Protein AF-A0A067E7G8-F1 (afdb_monomer_lite)

Secondary structure (DSSP, 8-state):
-------------BTTTB-SHHHHTSHHHHTTTT-S-HHHHHHHHHHHHHHHHHHHHHHH-HHHHTTS--SSGGGGGGG------TT--GGGS---SS--HHHHHHHHHHHHHHHHHHHHHHHHHHHTT-SS---GGGTTSSTTTS-------

pLDDT: mean 76.66, std 19.86, range [31.78, 96.12]

Sequence (153 aa):
MDATLTKVFIWDMDETLILLKSLLNGTFAQSFNDLKDADKGVQIGRMWENHILNVCDECFFYEQIENNNTPFLDALKQYDDGRDLSDYEFDRDGLCPPFDDLSLKKIAYRHRAIAHKYKEQGSYWSSVQVGRKSQLLLLVWPVLILPIQNPSM

Organism: Citrus sinensis (NCBI:txid2711)

Radius of gyration: 19.28 Å; chains: 1; bounding box: 52×36×55 Å

Foldseek 3Di:
DPPPDDDDDDDDPDPTVDDQVCLLVLVVCVVVVNPDDSVVSNVVSVVVVVVLVVCCVVQQVCVLCLVPQDPDLCPLVVLAPPDDCPVPDLVPLPQDDDCDSSNSRSVNVSSVSSVVVLVVVVVVVVVVPPDDDPPVSCVNVCVSPDPPPPPDD

Structure (mmCIF, N/CA/C/O backbone):
data_AF-A0A067E7G8-F1
#
_entry.id   AF-A0A067E7G8-F1
#
loop_
_atom_site.group_PDB
_atom_site.id
_atom_site.type_symbol
_atom_site.label_atom_id
_atom_site.label_alt_id
_atom_site.label_comp_id
_atom_site.label_asym_id
_atom_site.label_entity_id
_atom_site.label_seq_id
_atom_site.pdbx_PDB_ins_code
_atom_site.Cartn_x
_atom_site.Cartn_y
_atom_site.Cartn_z
_atom_site.occupancy
_atom_site.B_iso_or_equiv
_atom_site.auth_seq_id
_atom_site.auth_comp_id
_atom_site.auth_asym_id
_atom_site.auth_atom_id
_atom_site.pdbx_PDB_model_num
ATOM 1 N N . MET A 1 1 ? -30.382 2.704 -29.963 1.00 54.31 1 MET A N 1
ATOM 2 C CA . MET A 1 1 ? -29.211 2.369 -29.131 1.00 54.31 1 MET A CA 1
ATOM 3 C C . MET A 1 1 ? -29.489 2.944 -27.760 1.00 54.31 1 MET A C 1
ATOM 5 O O . MET A 1 1 ? -29.645 4.153 -27.665 1.00 54.31 1 MET A O 1
ATOM 9 N N . ASP A 1 2 ? -29.687 2.090 -26.761 1.00 63.72 2 ASP A N 1
ATOM 10 C CA . ASP A 1 2 ? -29.797 2.523 -25.367 1.00 63.72 2 ASP A CA 1
ATOM 11 C C . ASP A 1 2 ? -28.397 2.950 -24.913 1.00 63.72 2 ASP A C 1
ATOM 13 O O . ASP A 1 2 ? -27.455 2.155 -24.976 1.00 63.72 2 ASP A O 1
ATOM 17 N N . ALA A 1 3 ? -28.227 4.230 -24.589 1.00 72.81 3 ALA A N 1
ATOM 18 C CA . ALA A 1 3 ? -26.971 4.726 -24.057 1.00 72.81 3 ALA A CA 1
ATOM 19 C C . ALA A 1 3 ? -26.830 4.154 -22.645 1.00 72.81 3 ALA A C 1
ATOM 21 O O . ALA A 1 3 ? -27.490 4.611 -21.716 1.00 72.81 3 ALA A O 1
ATOM 22 N N . THR A 1 4 ? -25.984 3.136 -22.490 1.00 79.81 4 THR A N 1
ATOM 23 C CA . THR A 1 4 ? -25.714 2.522 -21.190 1.00 79.81 4 THR A CA 1
ATOM 24 C C . THR A 1 4 ? -25.240 3.597 -20.217 1.00 79.81 4 THR A C 1
ATOM 26 O O . THR A 1 4 ? -24.144 4.140 -20.366 1.00 79.81 4 THR A O 1
ATOM 29 N N . LEU A 1 5 ? -26.079 3.925 -19.235 1.00 87.25 5 LEU A N 1
ATOM 30 C CA . LEU A 1 5 ? -25.751 4.880 -18.184 1.00 87.25 5 LEU A CA 1
ATOM 31 C C . LEU A 1 5 ? -24.600 4.326 -17.335 1.00 87.25 5 LEU A C 1
ATOM 33 O O . LEU A 1 5 ? -24.801 3.442 -16.500 1.00 87.25 5 LEU A O 1
ATOM 37 N N . THR A 1 6 ? -23.401 4.872 -17.516 1.00 91.12 6 THR A N 1
ATOM 38 C CA . THR A 1 6 ? -22.247 4.546 -16.673 1.00 91.12 6 THR A CA 1
ATOM 39 C C . THR A 1 6 ? -22.333 5.326 -15.365 1.00 91.12 6 THR A C 1
ATOM 41 O O . THR A 1 6 ? -22.296 6.555 -15.361 1.00 91.12 6 THR A O 1
ATOM 44 N N . LYS A 1 7 ? -22.432 4.613 -14.240 1.00 92.50 7 LYS A N 1
ATOM 45 C CA . LYS A 1 7 ? -22.359 5.201 -12.896 1.00 92.50 7 LYS A CA 1
ATOM 46 C C . LYS A 1 7 ? -20.955 5.020 -12.336 1.00 92.50 7 LYS A C 1
ATOM 48 O O . LYS A 1 7 ? -20.456 3.898 -12.290 1.00 92.50 7 LYS A O 1
ATOM 53 N N . VAL A 1 8 ? -20.351 6.113 -11.884 1.00 91.38 8 VAL A N 1
ATOM 54 C CA . VAL A 1 8 ? -19.037 6.124 -11.233 1.00 91.38 8 VAL A CA 1
ATOM 55 C C . VAL A 1 8 ? -19.240 6.479 -9.765 1.00 91.38 8 VAL A C 1
ATOM 57 O O . VAL A 1 8 ? -19.870 7.489 -9.461 1.00 91.38 8 VAL A O 1
ATOM 60 N N . PHE A 1 9 ? -18.728 5.639 -8.866 1.00 87.12 9 PHE A N 1
ATOM 61 C CA . PHE A 1 9 ? -18.760 5.880 -7.425 1.00 87.12 9 PHE A CA 1
ATOM 62 C C . PHE A 1 9 ? -17.352 6.210 -6.948 1.00 87.12 9 PHE A C 1
ATOM 64 O O . PHE A 1 9 ? -16.425 5.438 -7.189 1.00 87.12 9 PHE A O 1
ATOM 71 N N . ILE A 1 10 ? -17.212 7.348 -6.278 1.00 86.06 10 ILE A N 1
ATOM 72 C CA . ILE A 1 10 ? -15.966 7.797 -5.664 1.00 86.06 10 ILE A CA 1
ATOM 73 C C . ILE A 1 10 ? -16.137 7.598 -4.162 1.00 86.06 10 ILE A C 1
ATOM 75 O O . ILE A 1 10 ? -17.118 8.075 -3.593 1.00 86.06 10 ILE A O 1
ATOM 79 N N . TRP A 1 11 ? -15.216 6.861 -3.551 1.00 86.38 11 TRP A N 1
ATOM 80 C CA . TRP A 1 11 ? -15.265 6.508 -2.137 1.00 86.38 11 TRP A CA 1
ATOM 81 C C . TRP A 1 11 ? -14.071 7.112 -1.414 1.00 86.38 11 TRP A C 1
ATOM 83 O O . TRP A 1 11 ? -12.958 7.084 -1.937 1.00 86.38 11 TRP A O 1
ATOM 93 N N . ASP A 1 12 ? -14.318 7.615 -0.211 1.00 85.69 12 ASP A N 1
ATOM 94 C CA . ASP A 1 12 ? -13.271 7.817 0.783 1.00 85.69 12 ASP A CA 1
ATOM 95 C C . ASP A 1 12 ? -12.953 6.478 1.474 1.00 85.69 12 ASP A C 1
ATOM 97 O O . ASP A 1 12 ? -13.793 5.575 1.485 1.00 85.69 12 ASP A O 1
ATOM 101 N N . MET A 1 13 ? -11.743 6.317 2.011 1.00 83.44 13 MET A N 1
ATOM 102 C CA . MET A 1 13 ? -11.307 5.055 2.619 1.00 83.44 13 MET A CA 1
ATOM 103 C C . MET A 1 13 ? -11.497 5.054 4.138 1.00 83.44 13 MET A C 1
ATOM 105 O O . MET A 1 13 ? -12.278 4.249 4.652 1.00 83.44 13 MET A O 1
ATOM 109 N N . ASP A 1 14 ? -10.751 5.902 4.846 1.00 84.62 14 ASP A N 1
ATOM 110 C CA . ASP A 1 14 ? -10.728 5.937 6.310 1.00 84.62 14 ASP A CA 1
ATOM 111 C C . ASP A 1 14 ? -12.038 6.523 6.840 1.00 84.62 14 ASP A C 1
ATOM 113 O O . ASP A 1 14 ? -12.597 7.461 6.282 1.00 84.62 14 ASP A O 1
ATOM 117 N N . GLU A 1 15 ? -12.582 5.906 7.878 1.00 87.81 15 GLU A N 1
ATOM 118 C CA . GLU A 1 15 ? -13.887 6.215 8.473 1.00 87.81 15 GLU A CA 1
ATOM 119 C C . GLU A 1 15 ? -15.104 6.133 7.526 1.00 87.81 15 GLU A C 1
ATOM 121 O O . GLU A 1 15 ? -16.218 6.487 7.913 1.00 87.81 15 GLU A O 1
ATOM 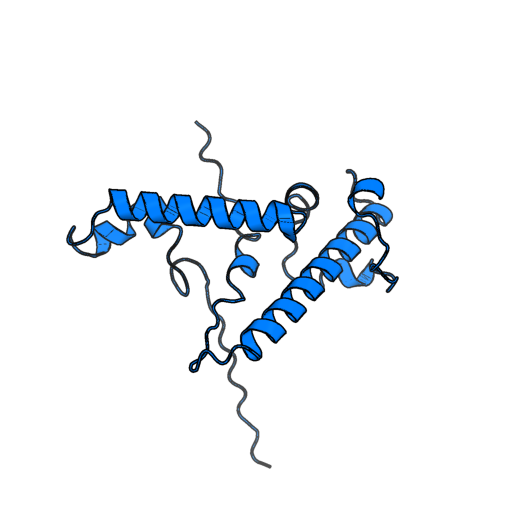126 N N . THR A 1 16 ? -14.922 5.609 6.307 1.00 88.06 16 THR A N 1
ATOM 127 C CA . THR A 1 16 ? -15.999 5.351 5.335 1.00 88.06 16 THR A CA 1
ATOM 128 C C . THR A 1 16 ? -16.072 3.874 4.954 1.00 88.06 16 THR A C 1
ATOM 130 O O . THR A 1 16 ? -17.101 3.230 5.160 1.00 88.06 16 THR A O 1
ATOM 133 N N . LEU A 1 17 ? -14.992 3.319 4.396 1.00 86.62 17 LEU A N 1
ATOM 134 C CA . LEU A 1 17 ? -14.901 1.894 4.056 1.00 86.62 17 LEU A CA 1
ATOM 135 C C . LEU A 1 17 ? -14.272 1.082 5.188 1.00 86.62 17 LEU A C 1
ATOM 137 O O . LEU A 1 17 ? -14.652 -0.071 5.399 1.00 86.62 17 LEU A O 1
ATOM 141 N N . ILE A 1 18 ? -13.322 1.679 5.908 1.00 85.75 18 ILE A N 1
ATOM 142 C CA . ILE A 1 18 ? -12.653 1.082 7.065 1.00 85.75 18 ILE A CA 1
ATOM 143 C C . ILE A 1 18 ? -12.688 2.011 8.267 1.00 85.75 18 ILE A C 1
ATOM 145 O O . ILE A 1 18 ? -12.916 3.202 8.129 1.00 85.75 18 ILE A O 1
ATOM 149 N N . LEU A 1 19 ? -12.435 1.449 9.444 1.00 88.88 19 LEU A N 1
ATOM 150 C CA . LEU A 1 19 ? -12.353 2.176 10.705 1.00 88.88 19 LEU A CA 1
ATOM 151 C C . LEU A 1 19 ? -10.976 1.894 11.291 1.00 88.88 19 LEU A C 1
ATOM 153 O O . LEU A 1 19 ? -10.778 0.831 11.878 1.00 88.88 19 LEU A O 1
ATOM 157 N N . LEU A 1 20 ? -10.012 2.786 11.080 1.00 89.75 20 LEU A N 1
ATOM 158 C CA . LEU A 1 20 ? -8.660 2.602 11.610 1.00 89.75 20 LEU A CA 1
ATOM 159 C C . LEU A 1 20 ? -8.288 3.762 12.521 1.00 89.75 20 LEU A C 1
ATOM 161 O O . LEU A 1 20 ? -7.937 3.545 13.682 1.00 89.75 20 LEU A O 1
ATOM 165 N N . LYS A 1 21 ? -8.445 4.998 12.048 1.00 90.44 21 LYS A N 1
ATOM 166 C CA . LYS A 1 21 ? -8.111 6.187 12.831 1.00 90.44 21 LYS A CA 1
ATOM 167 C C . LYS A 1 21 ? -8.982 6.334 14.076 1.00 90.44 21 LYS A C 1
ATOM 169 O O . LYS A 1 21 ? -8.483 6.677 15.148 1.00 90.44 21 LYS A O 1
ATOM 174 N N . SER A 1 22 ? -10.274 6.045 13.974 1.00 92.06 22 SER A N 1
ATOM 175 C CA . SER A 1 22 ? -11.203 6.099 15.102 1.00 92.06 22 SER A CA 1
ATOM 176 C C . SER A 1 22 ? -10.971 4.982 16.117 1.00 92.06 22 SER A C 1
ATOM 178 O O . SER A 1 22 ? -11.243 5.180 17.305 1.00 92.06 22 SER A O 1
ATOM 180 N N . LEU A 1 23 ? -10.424 3.836 15.691 1.00 93.12 23 LEU A N 1
ATOM 181 C CA . LEU A 1 23 ? -9.932 2.805 16.606 1.00 93.12 23 LEU A CA 1
ATOM 182 C C . LEU A 1 23 ? -8.690 3.297 17.347 1.00 93.12 23 LEU A C 1
ATOM 184 O O . LEU A 1 23 ? -8.679 3.264 18.573 1.00 93.12 23 LEU A O 1
ATOM 188 N N . LEU A 1 24 ? -7.687 3.809 16.628 1.00 91.94 24 LEU A N 1
ATOM 189 C CA . LEU A 1 24 ? -6.433 4.306 17.211 1.00 91.94 24 LEU A CA 1
ATOM 190 C C . LEU A 1 24 ? -6.656 5.435 18.225 1.00 91.94 24 LEU A C 1
ATOM 192 O O . LEU A 1 24 ? -6.001 5.469 19.267 1.00 91.94 24 LEU A O 1
ATOM 196 N N . ASN A 1 25 ? -7.613 6.320 17.947 1.00 92.31 25 ASN A N 1
ATOM 197 C CA . ASN A 1 25 ? -7.912 7.476 18.790 1.00 92.31 25 ASN A CA 1
ATOM 198 C C . ASN A 1 25 ? -8.998 7.195 19.844 1.00 92.31 25 ASN A C 1
ATOM 200 O O . ASN A 1 25 ? -9.361 8.094 20.600 1.00 92.31 25 ASN A O 1
ATOM 204 N N . GLY A 1 26 ? -9.568 5.985 19.872 1.00 90.31 26 GLY A N 1
ATOM 205 C CA . GLY A 1 26 ? -10.640 5.589 20.794 1.00 90.31 26 GLY A CA 1
ATOM 206 C C . GLY A 1 26 ? -12.004 6.248 20.535 1.00 90.31 26 GLY A C 1
ATOM 207 O O . GLY A 1 26 ? -12.991 5.910 21.193 1.00 90.31 26 GLY A O 1
ATOM 208 N N . THR A 1 27 ? -12.104 7.149 19.555 1.00 91.44 27 THR A N 1
ATOM 209 C CA . THR A 1 27 ? -13.339 7.879 19.228 1.00 91.44 27 THR A CA 1
ATOM 210 C C . THR A 1 27 ? -14.421 6.963 18.665 1.00 91.44 27 THR A C 1
ATOM 212 O O . THR A 1 27 ? -15.611 7.245 18.826 1.00 91.44 27 THR A O 1
ATOM 215 N N . PHE A 1 28 ? -14.036 5.824 18.074 1.00 89.75 28 PHE A N 1
ATOM 216 C CA . PHE A 1 28 ? -14.995 4.818 17.634 1.00 89.75 28 PHE A CA 1
ATOM 217 C C . PHE A 1 28 ? -15.856 4.340 18.798 1.00 89.75 28 PHE A C 1
ATOM 219 O O . PHE A 1 28 ? -17.074 4.346 18.683 1.00 89.75 28 PHE A O 1
ATOM 226 N N . ALA A 1 29 ? -15.255 3.961 19.929 1.00 89.69 29 ALA A N 1
ATOM 227 C CA . ALA A 1 29 ? -15.994 3.439 21.078 1.00 89.69 29 ALA A CA 1
ATOM 228 C C . ALA A 1 29 ? -16.895 4.505 21.724 1.00 89.69 29 ALA A C 1
ATOM 230 O O . ALA A 1 29 ? -18.055 4.218 22.027 1.00 89.69 29 ALA A O 1
ATOM 231 N N . GLN A 1 30 ? -16.399 5.742 21.826 1.00 87.00 30 GLN A N 1
ATOM 232 C CA . GLN A 1 30 ? -17.143 6.891 22.359 1.00 87.00 30 GLN A CA 1
ATOM 233 C C . GLN A 1 30 ? -18.430 7.169 21.569 1.00 87.00 30 GLN A C 1
ATOM 235 O O . GLN A 1 30 ? -19.460 7.501 22.152 1.00 87.00 30 GLN A O 1
ATOM 240 N N . SER A 1 31 ? -18.416 6.959 20.246 1.00 87.75 31 SER A N 1
ATOM 241 C CA . SER A 1 31 ? -19.608 7.148 19.403 1.00 87.75 31 SER A CA 1
ATOM 242 C C . SER A 1 31 ? -20.764 6.178 19.711 1.00 87.75 31 SER A C 1
ATOM 244 O O . SER A 1 31 ? -21.892 6.412 19.281 1.00 87.75 31 SER A O 1
ATOM 246 N N . PHE A 1 32 ? -20.517 5.117 20.494 1.00 89.19 32 PHE A N 1
ATOM 247 C CA . PHE A 1 32 ? -21.521 4.140 20.929 1.00 89.19 32 PHE A CA 1
ATOM 248 C C . PHE A 1 32 ? -21.920 4.306 22.406 1.00 89.19 32 PHE A C 1
ATOM 250 O O . PHE A 1 32 ? -22.336 3.328 23.024 1.00 89.19 32 PHE A O 1
ATOM 257 N N . ASN A 1 33 ? -21.818 5.516 22.975 1.00 83.62 33 ASN A N 1
ATOM 258 C CA . ASN A 1 33 ? -22.178 5.808 24.373 1.00 83.62 33 ASN A CA 1
ATOM 259 C C . ASN A 1 33 ? -21.503 4.847 25.374 1.00 83.62 33 ASN A C 1
ATOM 261 O O . ASN A 1 33 ? -22.169 4.288 26.244 1.00 83.62 33 ASN A O 1
ATOM 265 N N . ASP A 1 34 ? -20.207 4.582 25.182 1.00 74.56 34 ASP A N 1
ATOM 266 C CA . ASP A 1 34 ? -19.385 3.704 26.032 1.00 74.56 34 ASP A CA 1
ATOM 267 C C . ASP A 1 34 ? -19.873 2.244 26.147 1.00 74.56 34 ASP A C 1
ATOM 269 O O . ASP A 1 34 ? -19.401 1.475 26.982 1.00 74.56 34 ASP A O 1
ATOM 273 N N . LEU A 1 35 ? -20.766 1.801 25.251 1.00 86.25 35 LEU A N 1
ATOM 274 C CA . LEU A 1 35 ? -21.148 0.385 25.122 1.00 86.25 35 LEU A CA 1
ATOM 275 C C . LEU A 1 35 ? -20.006 -0.490 24.581 1.00 86.25 35 LEU A C 1
ATOM 277 O O . LEU A 1 35 ? -20.112 -1.719 24.564 1.00 86.25 35 LEU A O 1
ATOM 281 N 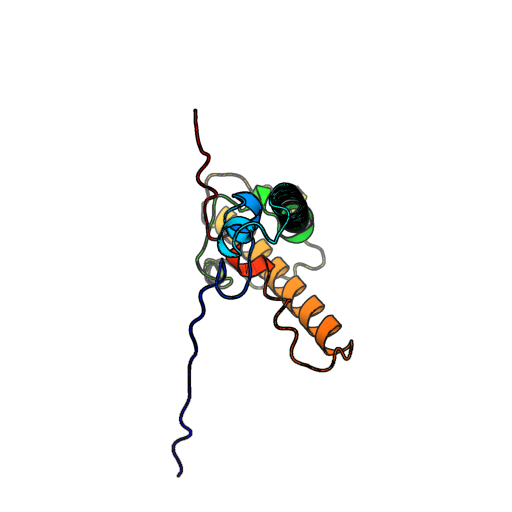N . LYS A 1 36 ? -18.933 0.135 24.089 1.00 87.69 36 LYS A N 1
ATOM 282 C CA . LYS A 1 36 ? -17.745 -0.520 23.549 1.00 87.69 36 LYS A CA 1
ATOM 283 C C . LYS A 1 36 ? -16.537 -0.196 24.412 1.00 87.69 36 LYS A C 1
ATOM 285 O O . LYS A 1 36 ? -16.368 0.924 24.874 1.00 87.69 36 LYS A O 1
ATOM 290 N N . ASP A 1 37 ? -15.675 -1.191 24.562 1.00 91.81 37 ASP A N 1
ATOM 291 C CA . ASP A 1 37 ? -14.411 -1.070 25.277 1.00 91.81 37 ASP A CA 1
ATOM 292 C C . ASP A 1 37 ? -13.408 -0.273 24.426 1.00 91.81 37 ASP A C 1
ATOM 294 O O . ASP A 1 37 ? -12.923 -0.759 23.398 1.00 91.81 37 ASP A O 1
ATOM 298 N N . ALA A 1 38 ? -13.156 0.973 24.831 1.00 91.62 38 ALA A N 1
ATOM 299 C CA . ALA A 1 38 ? -12.262 1.883 24.123 1.00 91.62 38 ALA A CA 1
ATOM 300 C C . ALA A 1 38 ? -10.816 1.371 24.100 1.00 91.62 38 ALA A C 1
ATOM 302 O O . ALA A 1 38 ? -10.181 1.415 23.046 1.00 91.62 38 ALA A O 1
ATOM 303 N N . ASP A 1 39 ? -10.327 0.810 25.208 1.00 94.06 39 ASP A N 1
ATOM 304 C CA . ASP A 1 39 ? -8.953 0.314 25.324 1.00 94.06 39 ASP A CA 1
ATOM 305 C C . ASP A 1 39 ? -8.719 -0.879 24.393 1.00 94.06 39 ASP A C 1
ATOM 307 O O . ASP A 1 39 ? -7.724 -0.926 23.663 1.00 94.06 39 ASP A O 1
ATOM 311 N N . LYS A 1 40 ? -9.679 -1.813 24.332 1.00 94.19 40 LYS A N 1
ATOM 312 C CA . LYS A 1 40 ? -9.641 -2.905 23.345 1.00 94.19 40 LYS A CA 1
ATOM 313 C C . LYS A 1 40 ? -9.693 -2.385 21.910 1.00 94.19 40 LYS A C 1
ATOM 315 O O . LYS A 1 40 ? -9.004 -2.926 21.048 1.00 94.19 40 LYS A O 1
ATOM 320 N N . GLY A 1 41 ? -10.496 -1.355 21.642 1.00 93.00 41 GLY A N 1
ATOM 321 C CA . GLY A 1 41 ? -10.567 -0.715 20.326 1.00 93.00 41 GLY A CA 1
ATOM 322 C C . GLY A 1 41 ? -9.214 -0.155 19.885 1.00 93.00 41 GLY A C 1
ATOM 323 O O . GLY A 1 41 ? -8.744 -0.476 18.793 1.00 93.00 41 GLY A O 1
ATOM 324 N N . VAL A 1 42 ? -8.551 0.595 20.768 1.00 94.88 42 VAL A N 1
ATOM 325 C CA . VAL A 1 42 ? -7.204 1.138 20.536 1.00 94.88 42 VAL A CA 1
ATOM 326 C C . VAL A 1 42 ? -6.186 0.020 20.332 1.00 94.88 42 VAL A C 1
ATOM 328 O O . VAL A 1 42 ? -5.370 0.096 19.413 1.00 94.88 42 VAL A O 1
ATOM 331 N N . GLN A 1 43 ? -6.245 -1.048 21.133 1.00 96.12 43 GLN A N 1
ATOM 332 C CA . GLN A 1 43 ? -5.356 -2.200 20.974 1.00 96.12 43 GLN A CA 1
ATOM 333 C C . GLN A 1 43 ? -5.501 -2.843 19.587 1.00 96.12 43 GLN A C 1
ATOM 335 O O . GLN A 1 43 ? -4.495 -3.100 18.926 1.00 96.12 43 GLN A O 1
ATOM 340 N N . ILE A 1 44 ? -6.736 -3.066 19.126 1.00 93.56 44 ILE A N 1
ATOM 341 C CA . ILE A 1 44 ? -7.010 -3.604 17.786 1.00 93.56 44 ILE A CA 1
ATOM 342 C C . ILE A 1 44 ? -6.485 -2.650 16.708 1.00 93.56 44 ILE A C 1
ATOM 344 O O . ILE A 1 44 ? -5.833 -3.108 15.771 1.00 93.56 44 ILE A O 1
ATOM 348 N N . GLY A 1 45 ? -6.718 -1.341 16.853 1.00 9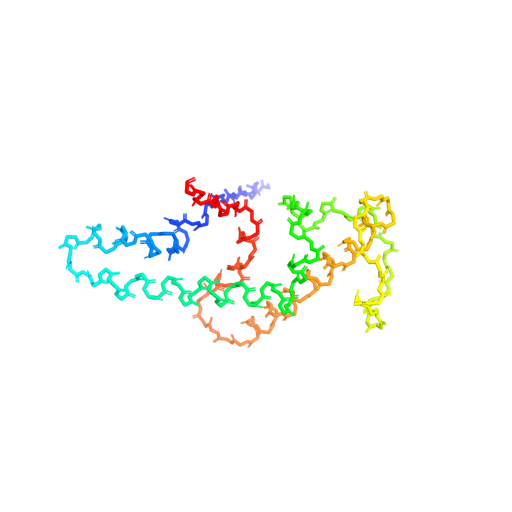0.25 45 GLY A N 1
ATOM 349 C CA . GLY A 1 45 ? -6.200 -0.327 15.932 1.00 90.25 45 GLY A CA 1
ATOM 350 C C . GLY A 1 45 ? -4.680 -0.409 15.776 1.00 90.25 45 GLY A C 1
ATOM 351 O O . GLY A 1 45 ? -4.184 -0.495 14.657 1.00 90.25 45 GLY A O 1
ATOM 352 N N . ARG A 1 46 ? -3.941 -0.490 16.892 1.00 92.25 46 ARG A N 1
ATOM 353 C CA . ARG A 1 46 ? -2.471 -0.616 16.883 1.00 92.25 46 ARG A CA 1
ATOM 354 C C . ARG A 1 46 ? -1.989 -1.928 16.272 1.00 92.25 46 ARG A C 1
ATOM 356 O O . ARG A 1 46 ? -0.980 -1.948 15.576 1.00 92.25 46 ARG A O 1
ATOM 363 N N . MET A 1 47 ? -2.694 -3.032 16.525 1.00 94.12 47 MET A N 1
ATOM 364 C CA . MET A 1 47 ? -2.369 -4.316 15.898 1.00 94.12 47 MET A CA 1
ATOM 365 C C . MET A 1 47 ? -2.494 -4.238 14.374 1.00 94.12 47 MET A C 1
ATOM 367 O O . MET A 1 47 ? -1.616 -4.733 13.670 1.00 94.12 47 MET A O 1
ATOM 371 N N . TRP A 1 48 ? -3.557 -3.605 13.872 1.00 90.00 48 TRP A N 1
ATOM 372 C CA . TRP A 1 48 ? -3.749 -3.399 12.439 1.00 90.00 48 TRP A CA 1
ATOM 373 C C . TRP A 1 48 ? -2.716 -2.447 11.841 1.00 90.00 48 TRP A C 1
ATOM 375 O O . TRP A 1 48 ? -2.140 -2.786 10.816 1.00 90.00 48 TRP A O 1
ATOM 385 N N . GLU A 1 49 ? -2.438 -1.313 12.485 1.00 88.31 49 GLU A N 1
ATOM 386 C CA . GLU A 1 49 ? -1.408 -0.361 12.047 1.00 88.31 49 GLU A CA 1
ATOM 387 C C . GLU A 1 49 ? -0.045 -1.048 11.878 1.00 88.31 49 GLU A C 1
ATOM 389 O O . GLU A 1 49 ? 0.539 -1.003 10.797 1.00 88.31 49 GLU A O 1
ATOM 394 N N . ASN A 1 50 ? 0.404 -1.789 12.896 1.00 88.25 50 ASN A N 1
ATOM 395 C CA . ASN A 1 50 ? 1.658 -2.540 12.832 1.00 88.25 50 ASN A CA 1
ATOM 396 C C . ASN A 1 50 ? 1.649 -3.595 11.719 1.00 88.25 50 ASN A C 1
ATOM 398 O O . ASN A 1 50 ? 2.644 -3.774 11.025 1.00 88.25 50 ASN A O 1
ATOM 402 N N . HIS A 1 51 ? 0.534 -4.307 11.536 1.00 87.25 51 HIS A N 1
ATOM 403 C CA . HIS A 1 51 ? 0.439 -5.314 10.483 1.00 87.25 51 HIS A CA 1
ATOM 404 C C . HIS A 1 51 ? 0.510 -4.688 9.086 1.00 87.25 51 HIS A C 1
ATOM 406 O O . HIS A 1 51 ? 1.171 -5.234 8.207 1.00 87.25 51 HIS A O 1
ATOM 412 N N . ILE A 1 52 ? -0.139 -3.538 8.889 1.00 84.31 52 ILE A N 1
ATOM 413 C CA . ILE A 1 52 ? -0.093 -2.811 7.623 1.00 84.31 52 ILE A CA 1
ATOM 414 C C . ILE A 1 52 ? 1.331 -2.335 7.330 1.00 84.31 52 ILE A C 1
ATOM 416 O O . ILE A 1 52 ? 1.815 -2.575 6.227 1.00 84.31 52 ILE A O 1
ATOM 420 N N . LEU A 1 53 ? 2.009 -1.724 8.306 1.00 81.94 53 LEU A N 1
ATOM 421 C CA . LEU A 1 53 ? 3.397 -1.274 8.151 1.00 81.94 53 LEU A CA 1
ATOM 422 C C . LEU A 1 53 ? 4.329 -2.440 7.801 1.00 81.94 53 LEU A C 1
ATOM 424 O O . LEU A 1 53 ? 5.045 -2.363 6.808 1.00 81.94 53 LEU A O 1
ATOM 428 N N . ASN A 1 54 ? 4.218 -3.567 8.509 1.00 85.31 54 ASN A N 1
ATOM 429 C CA . ASN A 1 54 ? 5.022 -4.754 8.212 1.00 85.31 54 ASN A CA 1
ATOM 430 C C . ASN A 1 54 ? 4.797 -5.266 6.780 1.00 85.31 54 ASN A C 1
ATOM 432 O O . ASN A 1 54 ? 5.75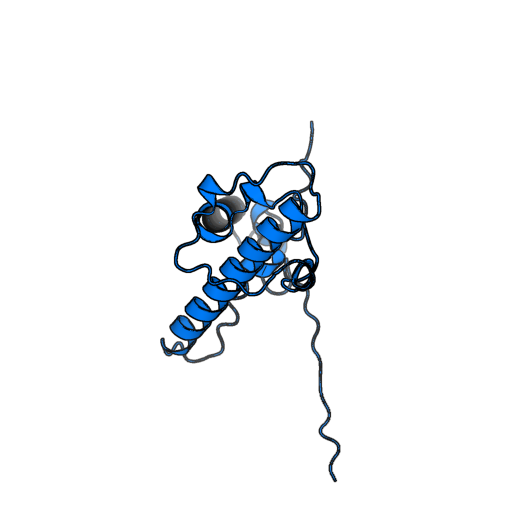0 -5.599 6.083 1.00 85.31 54 ASN A O 1
ATOM 436 N N . VAL A 1 55 ? 3.544 -5.312 6.308 1.00 84.88 55 VAL A N 1
ATOM 437 C CA . VAL A 1 55 ? 3.246 -5.703 4.920 1.00 84.88 55 VAL A CA 1
ATOM 438 C C . VAL A 1 55 ? 3.834 -4.694 3.929 1.00 84.88 55 VAL A C 1
ATOM 440 O O . VAL A 1 55 ? 4.358 -5.094 2.889 1.00 84.88 55 VAL A O 1
ATOM 443 N N . CYS A 1 56 ? 3.764 -3.397 4.230 1.00 82.62 56 CYS A N 1
ATOM 444 C CA . CYS A 1 56 ? 4.348 -2.347 3.401 1.00 82.62 56 CYS A CA 1
ATOM 445 C C . CYS A 1 56 ? 5.871 -2.503 3.260 1.00 82.62 56 CYS A C 1
ATOM 447 O O . CYS A 1 56 ? 6.382 -2.439 2.137 1.00 82.62 56 CYS A O 1
ATOM 449 N N . ASP A 1 57 ? 6.577 -2.779 4.352 1.00 81.56 57 ASP A N 1
ATOM 450 C CA . ASP A 1 57 ? 8.026 -2.989 4.341 1.00 81.56 57 ASP A CA 1
ATOM 451 C C . ASP A 1 57 ? 8.403 -4.284 3.609 1.00 81.56 57 ASP A C 1
ATOM 453 O O . ASP A 1 57 ? 9.188 -4.263 2.658 1.00 81.56 57 ASP A O 1
ATOM 457 N N . GLU A 1 58 ? 7.785 -5.410 3.980 1.00 85.75 58 GLU A N 1
ATOM 458 C CA . GLU A 1 58 ? 8.136 -6.735 3.453 1.00 85.75 58 GLU A CA 1
ATOM 459 C C . GLU A 1 58 ? 7.739 -6.931 1.983 1.00 85.75 58 GLU A C 1
ATOM 461 O O . GLU A 1 58 ? 8.413 -7.645 1.235 1.00 85.75 58 GLU A O 1
ATOM 466 N N . CYS A 1 59 ? 6.615 -6.349 1.554 1.00 82.88 59 CYS A N 1
ATOM 467 C CA . CYS A 1 59 ? 6.040 -6.629 0.237 1.00 82.88 59 CYS A CA 1
ATOM 468 C C . CYS A 1 59 ? 6.103 -5.456 -0.739 1.00 82.88 59 CYS A C 1
ATOM 470 O O . CYS A 1 59 ? 6.052 -5.708 -1.950 1.00 82.88 59 CYS A O 1
ATOM 472 N N . PHE A 1 60 ? 6.171 -4.212 -0.254 1.00 84.94 60 PHE A N 1
ATOM 473 C CA . PHE A 1 60 ? 5.952 -3.016 -1.074 1.00 84.94 60 PHE A CA 1
ATOM 474 C C . PHE A 1 60 ? 7.094 -2.000 -1.039 1.00 84.94 60 PHE A C 1
ATOM 476 O O . PHE A 1 60 ? 6.919 -0.883 -1.520 1.00 84.94 60 PHE A O 1
ATOM 483 N N . PHE A 1 61 ? 8.279 -2.405 -0.572 1.00 86.81 61 PHE A N 1
ATOM 484 C CA . PHE A 1 61 ? 9.495 -1.585 -0.615 1.00 86.81 61 PHE A CA 1
ATOM 485 C C . PHE A 1 61 ? 9.334 -0.234 0.094 1.00 86.81 61 PHE A C 1
ATOM 487 O O . PHE A 1 61 ? 9.953 0.742 -0.329 1.00 86.81 61 PHE A O 1
ATOM 494 N N . TYR A 1 62 ? 8.481 -0.158 1.121 1.00 83.25 62 TYR A N 1
ATOM 495 C CA . TYR A 1 62 ? 8.039 1.108 1.705 1.00 83.25 62 TYR A CA 1
ATOM 496 C C . TYR A 1 62 ? 9.201 2.012 2.125 1.00 83.25 62 TYR A C 1
ATOM 498 O O . TYR A 1 62 ? 9.288 3.130 1.622 1.00 83.25 62 TYR A O 1
ATOM 506 N N . GLU A 1 63 ? 10.165 1.497 2.893 1.00 82.31 63 GLU A N 1
ATOM 507 C CA . GLU A 1 63 ? 11.383 2.234 3.276 1.00 82.31 63 GLU A CA 1
ATOM 508 C C . GLU A 1 63 ? 12.140 2.847 2.081 1.00 82.31 63 GLU A C 1
ATOM 510 O O . GLU A 1 63 ? 12.774 3.895 2.187 1.00 82.31 63 GLU A O 1
ATOM 515 N N . GLN A 1 64 ? 12.090 2.199 0.914 1.00 83.44 64 GLN A N 1
ATOM 516 C CA . GLN A 1 64 ? 12.836 2.615 -0.273 1.00 83.44 64 GLN A CA 1
ATOM 517 C C . GLN A 1 64 ? 12.091 3.677 -1.096 1.00 83.44 64 GLN A C 1
ATOM 519 O O . GLN A 1 64 ? 12.725 4.408 -1.861 1.00 83.44 64 GLN A O 1
ATOM 524 N N . ILE A 1 65 ? 10.760 3.752 -0.979 1.00 82.88 65 ILE A N 1
ATOM 525 C CA . ILE A 1 65 ? 9.910 4.592 -1.840 1.00 82.88 65 ILE A CA 1
ATOM 526 C C . ILE A 1 65 ? 9.010 5.575 -1.082 1.00 82.88 65 ILE A C 1
ATOM 528 O O . ILE A 1 65 ? 8.340 6.370 -1.734 1.00 82.88 65 ILE A O 1
ATOM 532 N N . GLU A 1 66 ? 9.009 5.587 0.255 1.00 78.81 66 GLU A N 1
ATOM 533 C CA . GLU A 1 66 ? 8.147 6.457 1.080 1.00 78.81 66 GLU A CA 1
ATOM 534 C C . GLU A 1 66 ? 8.262 7.948 0.715 1.00 78.81 66 GLU A C 1
ATOM 536 O O . GLU A 1 66 ? 7.275 8.683 0.692 1.00 78.81 66 GLU A O 1
ATOM 541 N N . ASN A 1 67 ? 9.463 8.385 0.330 1.00 75.75 67 ASN A N 1
ATOM 542 C CA . ASN A 1 67 ? 9.751 9.766 -0.053 1.00 75.75 67 ASN A CA 1
ATOM 543 C C . ASN A 1 67 ? 9.285 10.110 -1.481 1.00 75.75 67 ASN A C 1
ATOM 545 O O . ASN A 1 67 ? 9.378 11.264 -1.901 1.00 75.75 67 ASN A O 1
ATOM 549 N N . ASN A 1 68 ? 8.790 9.128 -2.237 1.00 75.12 68 ASN A N 1
ATOM 550 C CA . ASN A 1 68 ? 8.249 9.280 -3.585 1.00 75.12 68 ASN A CA 1
ATOM 551 C C . ASN A 1 68 ? 6.758 8.905 -3.614 1.00 75.12 68 ASN A C 1
ATOM 553 O O . ASN A 1 68 ? 6.322 8.006 -4.331 1.00 75.12 68 ASN A O 1
ATOM 557 N N . ASN A 1 69 ? 5.960 9.605 -2.809 1.00 70.25 69 ASN A N 1
ATOM 558 C CA . ASN A 1 69 ? 4.524 9.368 -2.748 1.00 70.25 69 ASN A CA 1
ATOM 559 C C . ASN A 1 69 ? 3.829 9.884 -4.019 1.00 70.25 69 ASN A C 1
ATOM 561 O O . ASN A 1 69 ? 3.713 11.094 -4.233 1.00 70.25 69 ASN A O 1
ATOM 565 N N . THR A 1 70 ? 3.373 8.968 -4.874 1.00 71.50 70 THR A N 1
ATOM 566 C CA . THR A 1 70 ? 2.674 9.298 -6.121 1.00 71.50 70 THR A CA 1
ATOM 567 C C . THR A 1 70 ? 1.184 8.959 -6.033 1.00 71.50 70 THR A C 1
ATOM 569 O O . THR A 1 70 ? 0.794 8.004 -5.365 1.00 71.50 70 THR A O 1
ATOM 572 N N . PRO A 1 71 ? 0.310 9.714 -6.723 1.00 70.00 71 PRO A N 1
ATOM 573 C CA . PRO A 1 71 ? -1.138 9.580 -6.552 1.00 70.00 71 PRO A CA 1
ATOM 574 C C . PRO A 1 71 ? -1.741 8.291 -7.145 1.00 70.00 71 PRO A C 1
ATOM 576 O O . PRO A 1 71 ? -2.888 7.968 -6.842 1.00 70.00 71 PRO A O 1
ATOM 579 N N . PHE A 1 72 ? -1.027 7.573 -8.022 1.00 72.94 72 PHE A N 1
ATOM 580 C CA . PHE A 1 72 ? -1.479 6.317 -8.639 1.00 72.94 72 PHE A CA 1
ATOM 581 C C . PHE A 1 72 ? -0.299 5.483 -9.175 1.00 72.94 72 PHE A C 1
ATOM 583 O O . PHE A 1 72 ? 0.750 6.035 -9.495 1.00 72.94 72 PHE A O 1
ATOM 590 N N . LEU A 1 73 ? -0.484 4.160 -9.333 1.00 72.12 73 LEU A N 1
ATOM 591 C CA . LEU A 1 73 ? 0.569 3.207 -9.756 1.00 72.12 73 LEU A CA 1
ATOM 592 C C . LEU A 1 73 ? 1.343 3.637 -10.997 1.00 72.12 73 LEU A C 1
ATOM 594 O O . LEU A 1 73 ? 2.570 3.587 -11.013 1.00 72.12 73 LEU A O 1
ATOM 598 N N . ASP A 1 74 ? 0.605 4.048 -12.024 1.00 77.88 74 ASP A N 1
ATOM 599 C CA . ASP A 1 74 ? 1.137 4.346 -13.351 1.00 77.88 74 ASP A CA 1
ATOM 600 C C . ASP A 1 74 ? 1.814 5.729 -13.431 1.00 77.88 74 ASP A C 1
ATOM 602 O O . ASP A 1 74 ? 2.261 6.120 -14.509 1.00 77.88 74 ASP A O 1
ATOM 606 N N . ALA A 1 75 ? 1.922 6.478 -12.326 1.00 80.38 75 ALA A N 1
ATOM 607 C CA . ALA A 1 75 ? 2.487 7.830 -12.322 1.00 80.38 75 ALA A CA 1
ATOM 608 C C . ALA A 1 75 ? 3.935 7.882 -12.840 1.00 80.38 75 ALA A C 1
ATOM 610 O O . ALA A 1 75 ? 4.335 8.865 -13.460 1.00 80.38 75 ALA A O 1
ATOM 611 N N . LEU A 1 76 ? 4.704 6.806 -12.642 1.00 83.94 76 LEU A N 1
ATOM 612 C CA . LEU A 1 76 ? 6.099 6.693 -13.084 1.00 83.94 76 LEU A CA 1
ATOM 613 C C . LEU A 1 76 ? 6.282 5.810 -14.320 1.00 83.94 76 LEU A C 1
ATOM 615 O O . LEU A 1 76 ? 7.409 5.527 -14.720 1.00 83.94 76 LEU A O 1
ATOM 619 N N . LYS A 1 77 ? 5.188 5.402 -14.969 1.00 86.69 77 LYS A N 1
ATOM 620 C CA . LYS A 1 77 ? 5.214 4.477 -16.110 1.00 86.69 77 LYS A CA 1
ATOM 621 C C . LYS A 1 77 ? 6.085 4.956 -17.269 1.00 86.69 77 LYS A C 1
ATOM 623 O O . LYS A 1 77 ? 6.646 4.133 -17.976 1.00 86.69 77 LYS A O 1
ATOM 628 N N . GLN A 1 78 ? 6.219 6.269 -17.454 1.00 91.81 78 GLN A N 1
ATOM 629 C CA . GLN A 1 78 ? 7.069 6.846 -18.502 1.00 91.81 78 GLN A CA 1
ATOM 630 C C . GLN A 1 78 ? 8.570 6.571 -18.308 1.00 91.81 78 GLN A C 1
ATOM 632 O O . GLN A 1 78 ? 9.321 6.629 -19.276 1.00 91.81 78 GLN A O 1
ATOM 637 N N . TYR A 1 79 ? 9.003 6.287 -17.075 1.00 92.12 79 TYR A N 1
ATOM 638 C CA . TYR A 1 79 ? 10.394 5.962 -16.749 1.00 92.12 79 TYR A CA 1
ATOM 639 C C . TYR A 1 79 ? 10.671 4.454 -16.796 1.00 92.12 79 TYR A C 1
ATOM 641 O O . TYR A 1 79 ? 11.830 4.041 -16.769 1.00 92.12 79 TYR A O 1
ATOM 649 N N . ASP A 1 80 ? 9.623 3.631 -16.860 1.00 93.12 80 ASP A N 1
ATOM 650 C CA . ASP A 1 80 ? 9.734 2.182 -16.966 1.00 93.12 80 ASP A CA 1
ATOM 651 C C . ASP A 1 80 ? 10.018 1.771 -18.421 1.00 93.12 80 ASP A C 1
ATOM 653 O O . ASP A 1 80 ? 9.293 2.139 -19.344 1.00 93.12 80 ASP A O 1
ATOM 657 N N . ASP A 1 81 ? 11.070 0.980 -18.630 1.00 95.38 81 ASP A N 1
ATOM 658 C CA . ASP A 1 81 ? 11.511 0.525 -19.952 1.00 95.38 81 ASP A CA 1
ATOM 659 C C . ASP A 1 81 ? 10.937 -0.834 -20.379 1.00 95.38 81 ASP A C 1
ATOM 661 O O . ASP A 1 81 ? 11.257 -1.327 -21.460 1.00 95.38 81 ASP A O 1
ATOM 665 N N . GLY A 1 82 ? 10.097 -1.458 -19.552 1.00 95.06 82 GLY A N 1
ATOM 666 C CA . GLY A 1 82 ? 9.491 -2.744 -19.896 1.00 95.06 82 GLY A CA 1
ATOM 667 C C . GLY A 1 82 ? 10.371 -3.965 -19.626 1.00 95.06 82 GLY A C 1
ATOM 668 O O . GLY A 1 82 ? 9.969 -5.063 -20.012 1.00 95.06 82 GLY A O 1
ATOM 669 N N . ARG A 1 83 ? 11.552 -3.819 -19.001 1.00 95.19 83 ARG A N 1
ATOM 670 C CA . ARG A 1 83 ? 12.437 -4.970 -18.750 1.00 95.19 83 ARG A CA 1
ATOM 671 C C . ARG A 1 83 ? 11.750 -6.068 -17.935 1.00 95.19 83 ARG A C 1
ATOM 673 O O . ARG A 1 83 ? 10.919 -5.781 -17.075 1.00 95.19 83 ARG A O 1
ATOM 680 N N . ASP A 1 84 ? 12.164 -7.316 -18.130 1.00 95.12 84 ASP A N 1
ATOM 681 C CA . ASP A 1 84 ? 11.786 -8.367 -17.189 1.00 95.12 84 ASP A CA 1
ATOM 682 C C . ASP A 1 84 ? 12.404 -8.082 -15.806 1.00 95.12 84 ASP A C 1
ATOM 684 O O . ASP A 1 84 ? 13.532 -7.578 -15.699 1.00 95.12 84 ASP A O 1
ATOM 688 N N . LEU A 1 85 ? 11.612 -8.338 -14.763 1.00 95.19 85 LEU A N 1
ATOM 689 C CA . LEU A 1 85 ? 11.976 -8.148 -13.358 1.00 95.19 85 LEU A CA 1
ATOM 690 C C . LEU A 1 85 ? 12.071 -9.475 -12.592 1.00 95.19 85 LEU A C 1
ATOM 692 O O . LEU A 1 85 ? 12.323 -9.447 -11.391 1.00 95.19 85 LEU A O 1
ATOM 696 N N . SER A 1 86 ? 11.864 -10.621 -13.251 1.00 92.94 86 SER A N 1
ATOM 697 C CA . SER A 1 86 ? 11.889 -11.944 -12.610 1.00 92.94 86 SER A CA 1
ATOM 698 C C . SER A 1 86 ? 13.234 -12.274 -11.942 1.00 92.94 86 SER A C 1
ATOM 700 O O . SER A 1 86 ? 13.256 -12.917 -10.894 1.00 92.94 86 SER A O 1
ATOM 702 N N . ASP A 1 87 ? 14.339 -11.779 -12.506 1.00 94.50 87 ASP A N 1
ATOM 703 C CA . ASP A 1 87 ? 15.712 -11.922 -12.013 1.00 94.50 87 ASP A CA 1
ATOM 704 C C . ASP A 1 87 ? 16.293 -10.611 -11.445 1.00 94.50 87 ASP A C 1
ATOM 706 O O . ASP A 1 87 ? 17.496 -10.509 -11.192 1.00 94.50 87 ASP A O 1
ATOM 710 N N . TYR A 1 88 ? 15.456 -9.586 -11.250 1.00 95.38 88 TYR A N 1
ATOM 711 C CA . TYR A 1 88 ? 15.911 -8.273 -10.806 1.00 95.38 88 TYR A CA 1
ATOM 712 C C . TYR A 1 88 ? 16.148 -8.226 -9.294 1.00 95.38 88 TYR A C 1
ATOM 714 O O . TYR A 1 88 ? 15.226 -8.357 -8.489 1.00 95.38 88 TYR A O 1
ATOM 722 N N . GLU A 1 89 ? 17.393 -7.963 -8.899 1.00 94.94 89 GLU A N 1
ATOM 723 C CA . GLU A 1 89 ? 17.790 -7.822 -7.497 1.00 94.94 89 GLU A CA 1
ATOM 724 C C . GLU A 1 89 ? 17.582 -6.378 -7.001 1.00 94.94 89 GLU A C 1
ATOM 726 O O . GLU A 1 89 ? 18.491 -5.546 -7.071 1.00 94.94 89 GLU A O 1
ATOM 731 N N . PHE A 1 90 ? 16.389 -6.077 -6.474 1.00 94.06 90 PHE A N 1
ATOM 732 C CA . PHE A 1 90 ? 16.036 -4.740 -5.961 1.00 94.06 90 PHE A CA 1
ATOM 733 C C . PHE A 1 90 ? 17.012 -4.219 -4.895 1.00 94.06 90 PHE A C 1
ATOM 735 O O . PHE A 1 90 ? 17.355 -3.041 -4.916 1.00 94.06 90 PHE A O 1
ATOM 742 N N . ASP A 1 91 ? 17.527 -5.086 -4.022 1.00 91.00 91 ASP A N 1
ATOM 743 C CA . ASP A 1 91 ? 18.455 -4.693 -2.949 1.00 91.00 91 ASP A CA 1
ATOM 744 C C . ASP A 1 91 ? 19.858 -4.322 -3.457 1.00 91.00 91 ASP A C 1
ATOM 746 O O . ASP A 1 91 ? 20.650 -3.718 -2.733 1.00 91.00 91 ASP A O 1
ATOM 750 N N . ARG A 1 92 ? 20.193 -4.686 -4.703 1.00 93.19 92 ARG A N 1
ATOM 751 C CA . ARG A 1 92 ? 21.512 -4.434 -5.307 1.00 93.19 92 ARG A CA 1
ATOM 752 C C . ARG A 1 92 ? 21.485 -3.388 -6.411 1.00 93.19 92 ARG A C 1
ATOM 754 O O . ARG A 1 92 ? 22.527 -3.095 -6.995 1.00 93.19 92 ARG A O 1
ATOM 761 N N . ASP A 1 93 ? 20.327 -2.797 -6.694 1.00 93.00 93 ASP A N 1
ATOM 762 C CA . ASP A 1 93 ? 20.203 -1.825 -7.777 1.00 93.00 93 ASP A CA 1
ATOM 763 C C . ASP A 1 93 ? 20.723 -0.427 -7.425 1.00 93.00 93 ASP A C 1
ATOM 765 O O . ASP A 1 93 ? 20.814 0.436 -8.303 1.00 93.00 93 ASP A O 1
ATOM 769 N N . GLY A 1 94 ? 21.096 -0.199 -6.163 1.00 88.94 94 GLY A N 1
ATOM 770 C CA . GLY A 1 94 ? 21.656 1.062 -5.691 1.00 88.94 94 GLY A CA 1
ATOM 771 C C . GLY A 1 94 ? 20.682 2.226 -5.842 1.00 88.94 94 GLY A C 1
ATOM 772 O O . GLY A 1 94 ? 21.091 3.308 -6.265 1.00 88.94 94 GLY A O 1
ATOM 773 N N . LEU A 1 95 ? 19.383 2.006 -5.618 1.00 88.56 95 LEU A N 1
ATOM 774 C CA . LEU A 1 95 ? 18.430 3.098 -5.446 1.00 88.56 95 LEU A CA 1
ATOM 775 C C . LEU A 1 95 ? 18.855 3.950 -4.242 1.00 88.56 95 LEU A C 1
ATOM 777 O O . LEU A 1 95 ? 18.868 3.485 -3.106 1.00 88.56 95 LEU A O 1
ATOM 781 N N . CYS A 1 96 ? 19.197 5.207 -4.496 1.00 79.31 96 CYS A N 1
ATOM 782 C CA . CYS A 1 96 ? 19.460 6.195 -3.464 1.00 79.31 96 CYS A CA 1
ATOM 783 C C . CYS A 1 96 ? 19.063 7.589 -3.969 1.00 79.31 96 CYS A C 1
ATOM 785 O O . CYS A 1 96 ? 19.040 7.826 -5.179 1.00 79.31 96 CYS A O 1
ATOM 787 N N . PRO A 1 97 ? 18.744 8.531 -3.069 1.00 75.12 97 PRO A N 1
ATOM 788 C CA . PRO A 1 97 ? 18.621 9.934 -3.443 1.00 75.12 97 PRO A CA 1
ATOM 789 C C . PRO A 1 97 ? 19.953 10.471 -4.011 1.00 75.12 97 PRO A C 1
ATOM 791 O O . PRO A 1 97 ? 21.015 10.061 -3.536 1.00 75.12 97 PRO A O 1
ATOM 794 N N . PRO A 1 98 ? 19.939 11.434 -4.953 1.00 72.56 98 PRO A N 1
ATOM 795 C CA . PRO A 1 98 ? 18.778 12.155 -5.480 1.00 72.56 98 PRO A CA 1
ATOM 796 C C . PRO A 1 98 ? 18.000 11.382 -6.562 1.00 72.56 98 PRO A C 1
ATOM 798 O O . PRO A 1 98 ? 18.540 10.537 -7.271 1.00 72.56 98 PRO A O 1
ATOM 801 N N . PHE A 1 99 ? 16.710 11.703 -6.704 1.00 70.69 99 PHE A N 1
ATOM 802 C CA . PHE A 1 99 ? 15.809 11.082 -7.682 1.00 70.69 99 PHE A CA 1
ATOM 803 C C . PHE A 1 99 ? 15.991 11.667 -9.092 1.00 70.69 99 PHE A C 1
ATOM 805 O O . PHE A 1 99 ? 15.122 12.372 -9.600 1.00 70.69 99 PHE A O 1
ATOM 812 N N . ASP A 1 100 ? 17.146 11.411 -9.703 1.00 80.81 100 ASP A N 1
ATOM 813 C CA . ASP A 1 100 ? 17.353 11.633 -11.135 1.00 80.81 100 ASP A CA 1
ATOM 814 C C . ASP A 1 100 ? 16.555 10.624 -11.990 1.00 80.81 100 ASP A C 1
ATOM 816 O O . ASP A 1 100 ? 15.887 9.729 -11.467 1.00 80.81 100 ASP A O 1
ATOM 820 N N . ASP A 1 101 ? 16.615 10.747 -13.320 1.00 80.12 101 ASP A N 1
ATOM 821 C CA . ASP A 1 101 ? 15.888 9.853 -14.236 1.00 80.12 101 ASP A CA 1
ATOM 822 C C . ASP A 1 101 ? 16.238 8.367 -14.023 1.00 80.12 101 ASP A C 1
ATOM 824 O O . ASP A 1 101 ? 15.387 7.490 -14.199 1.00 80.12 101 ASP A O 1
ATOM 828 N N . LEU A 1 102 ? 17.474 8.064 -13.607 1.00 83.44 102 LEU A N 1
ATOM 829 C CA . LEU A 1 102 ? 17.909 6.699 -13.320 1.00 83.44 102 LEU A CA 1
ATOM 830 C C . LEU A 1 102 ? 17.256 6.166 -12.038 1.00 83.44 102 LEU A C 1
ATOM 832 O O . LEU A 1 102 ? 16.801 5.020 -12.005 1.00 83.44 102 LEU A O 1
ATOM 836 N N . SER A 1 103 ? 17.172 6.990 -10.999 1.00 87.62 103 SER A N 1
ATOM 837 C CA . SER A 1 103 ? 16.456 6.676 -9.765 1.00 87.62 103 SER A CA 1
ATOM 838 C C . SER A 1 103 ? 14.945 6.563 -9.991 1.00 87.62 103 SER A C 1
ATOM 840 O O . SER A 1 103 ? 14.330 5.618 -9.499 1.00 87.62 103 SER A O 1
ATOM 842 N N . LEU A 1 104 ? 14.341 7.437 -10.803 1.00 89.31 104 LEU A N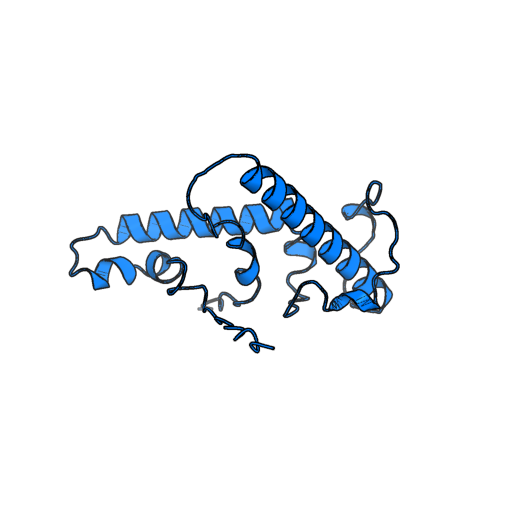 1
ATOM 843 C CA . LEU A 1 104 ? 12.917 7.361 -11.161 1.00 89.31 104 LEU A CA 1
ATOM 844 C C . LEU A 1 104 ? 12.581 6.069 -11.912 1.00 89.31 104 LEU A C 1
ATOM 846 O O . LEU A 1 104 ? 11.559 5.444 -11.635 1.00 89.31 104 LEU A O 1
ATOM 850 N N . LYS A 1 105 ? 13.474 5.609 -12.792 1.00 92.81 105 LYS A N 1
ATOM 851 C CA . LYS A 1 105 ? 13.357 4.309 -13.464 1.00 92.81 105 LYS A CA 1
ATOM 852 C C . LYS A 1 105 ? 13.367 3.133 -12.479 1.00 92.81 105 LYS A C 1
ATOM 854 O O . LYS A 1 105 ? 12.535 2.234 -12.583 1.00 92.81 105 LYS A O 1
ATOM 859 N N . LYS A 1 106 ? 14.248 3.153 -11.473 1.00 93.12 106 LYS A N 1
ATOM 860 C CA . LYS A 1 106 ? 14.290 2.125 -10.412 1.00 93.12 106 LYS A CA 1
ATOM 861 C C . LYS A 1 106 ? 13.043 2.144 -9.517 1.00 93.12 106 LYS A C 1
ATOM 863 O O . LYS A 1 106 ? 12.587 1.082 -9.085 1.00 93.12 106 LYS A O 1
ATOM 868 N N . ILE A 1 107 ? 12.470 3.319 -9.249 1.00 90.19 107 ILE A N 1
ATOM 869 C CA . ILE A 1 107 ? 11.192 3.440 -8.525 1.00 90.19 107 ILE A CA 1
ATOM 870 C C . ILE A 1 107 ? 10.044 2.908 -9.394 1.00 90.19 107 ILE A C 1
ATOM 872 O O . ILE A 1 107 ? 9.192 2.170 -8.898 1.00 90.19 107 ILE A O 1
ATOM 876 N N . ALA A 1 108 ? 10.057 3.178 -10.703 1.00 91.50 108 ALA A N 1
ATOM 877 C CA . ALA A 1 108 ? 9.066 2.645 -11.634 1.00 91.50 108 ALA A CA 1
ATOM 878 C C . ALA A 1 108 ? 9.057 1.101 -11.655 1.00 91.50 108 ALA A C 1
ATOM 880 O O . ALA A 1 108 ? 7.988 0.489 -11.640 1.00 91.50 108 ALA A O 1
ATOM 881 N N . TYR A 1 109 ? 10.226 0.454 -11.566 1.00 94.38 109 TYR A N 1
ATOM 882 C CA . TYR A 1 109 ? 10.303 -1.005 -11.420 1.00 94.38 109 TYR A CA 1
ATOM 883 C C . TYR A 1 109 ? 9.637 -1.519 -10.143 1.00 94.38 109 TYR A C 1
ATOM 885 O O . TYR A 1 109 ? 8.917 -2.518 -10.193 1.00 94.38 109 TYR A O 1
ATOM 893 N N . ARG A 1 110 ? 9.839 -0.838 -9.007 1.00 91.19 110 ARG A N 1
ATOM 894 C CA . ARG A 1 110 ? 9.181 -1.183 -7.735 1.00 91.19 110 ARG A CA 1
ATOM 895 C C . ARG A 1 110 ? 7.669 -1.027 -7.854 1.00 91.19 110 ARG A C 1
ATOM 897 O O . ARG A 1 110 ? 6.945 -1.955 -7.512 1.00 91.19 110 ARG A O 1
ATOM 904 N N . HIS A 1 111 ? 7.194 0.067 -8.449 1.00 88.69 111 HIS A N 1
ATOM 905 C CA . HIS A 1 111 ? 5.774 0.274 -8.754 1.00 88.69 111 HIS A CA 1
ATOM 906 C C . HIS A 1 111 ? 5.181 -0.865 -9.596 1.00 88.69 111 HIS A C 1
ATOM 908 O O . HIS A 1 111 ? 4.115 -1.389 -9.265 1.00 88.69 111 HIS A O 1
ATOM 914 N N . ARG A 1 112 ? 5.880 -1.309 -10.648 1.00 90.75 112 ARG A N 1
ATOM 915 C CA . ARG A 1 112 ? 5.427 -2.441 -11.468 1.00 90.75 112 ARG A CA 1
ATOM 916 C C . ARG A 1 112 ? 5.423 -3.760 -10.695 1.00 90.75 112 ARG A C 1
ATOM 918 O O . ARG A 1 112 ? 4.471 -4.530 -10.822 1.00 90.75 112 ARG A O 1
ATOM 925 N N . ALA A 1 113 ? 6.447 -4.021 -9.886 1.00 90.31 113 ALA A N 1
ATOM 926 C CA . ALA A 1 113 ? 6.507 -5.213 -9.044 1.00 90.31 113 ALA A CA 1
ATOM 927 C C . ALA A 1 113 ? 5.367 -5.238 -8.010 1.00 90.31 113 ALA A C 1
ATOM 929 O O . ALA A 1 113 ? 4.709 -6.265 -7.842 1.00 90.31 113 ALA A O 1
ATOM 930 N N . ILE A 1 114 ? 5.070 -4.094 -7.385 1.00 86.31 114 ILE A N 1
ATOM 931 C CA . ILE A 1 114 ? 3.921 -3.913 -6.490 1.00 86.31 114 ILE A CA 1
ATOM 932 C C . ILE A 1 114 ? 2.617 -4.212 -7.243 1.00 86.31 114 ILE A C 1
ATOM 934 O O . ILE A 1 114 ? 1.829 -5.047 -6.797 1.00 86.31 114 ILE A O 1
ATOM 938 N N . ALA A 1 115 ? 2.406 -3.607 -8.418 1.00 84.44 115 ALA A N 1
ATOM 939 C CA . ALA A 1 115 ? 1.215 -3.842 -9.239 1.00 84.44 115 ALA A CA 1
ATOM 940 C C . ALA A 1 115 ? 1.025 -5.329 -9.593 1.00 84.44 115 ALA A C 1
ATOM 942 O O . ALA A 1 115 ? -0.098 -5.841 -9.569 1.00 84.44 115 ALA A O 1
ATOM 943 N N . HIS A 1 116 ? 2.120 -6.037 -9.887 1.00 84.88 116 HIS A N 1
ATOM 944 C CA . HIS A 1 116 ? 2.094 -7.473 -10.151 1.00 84.88 116 HIS A CA 1
ATOM 945 C C . HIS A 1 116 ? 1.641 -8.271 -8.923 1.00 84.88 116 HIS A C 1
ATOM 947 O O . HIS A 1 116 ? 0.692 -9.049 -9.030 1.00 84.88 116 HIS A O 1
ATOM 953 N N . LYS A 1 117 ? 2.231 -8.009 -7.746 1.00 82.69 117 LYS A N 1
ATOM 954 C CA . LYS A 1 117 ? 1.849 -8.661 -6.480 1.00 82.69 117 LYS A CA 1
ATOM 955 C C . LYS A 1 117 ? 0.357 -8.485 -6.180 1.00 82.69 117 LYS A C 1
ATOM 957 O O . LYS A 1 117 ? -0.322 -9.459 -5.853 1.00 82.69 117 LYS A O 1
ATOM 962 N N . TYR A 1 118 ? -0.182 -7.275 -6.353 1.00 75.19 118 TYR A N 1
ATOM 963 C CA . TYR A 1 118 ? -1.619 -7.022 -6.176 1.00 75.19 118 TYR A CA 1
ATOM 964 C C . TYR A 1 118 ? -2.486 -7.842 -7.137 1.00 75.19 118 TYR A C 1
ATOM 966 O O . TYR A 1 118 ? -3.513 -8.393 -6.735 1.00 75.19 118 TYR A O 1
ATOM 974 N N . LYS A 1 119 ? -2.081 -7.953 -8.406 1.00 78.88 119 LYS A N 1
ATOM 975 C CA . LYS A 1 119 ? -2.824 -8.708 -9.423 1.00 78.88 119 LYS A CA 1
ATOM 976 C C . LYS A 1 119 ? -2.817 -10.214 -9.149 1.00 78.88 119 LYS A C 1
ATOM 978 O O . LYS A 1 119 ? -3.850 -10.870 -9.314 1.00 78.88 119 LYS A O 1
ATOM 983 N N . GLU A 1 120 ? -1.682 -10.758 -8.722 1.00 76.62 120 GLU A N 1
ATOM 984 C CA . GLU A 1 120 ? -1.546 -12.171 -8.354 1.00 76.62 120 GLU A CA 1
ATOM 985 C C . GLU A 1 120 ? -2.412 -12.514 -7.142 1.00 76.62 120 GLU A C 1
ATOM 987 O O . GLU A 1 120 ? -3.215 -13.449 -7.203 1.00 76.62 120 GLU A O 1
ATOM 992 N N . GLN A 1 121 ? -2.333 -11.711 -6.076 1.00 67.31 121 GLN A N 1
ATOM 993 C CA . GLN A 1 121 ? -3.168 -11.912 -4.895 1.00 67.31 121 GLN A CA 1
ATOM 994 C C . GLN A 1 121 ? -4.654 -11.762 -5.231 1.00 67.31 121 GLN A C 1
ATOM 996 O O . GLN A 1 121 ? -5.452 -12.626 -4.875 1.00 67.31 121 GLN A O 1
ATOM 1001 N N . GLY A 1 122 ? -5.047 -10.726 -5.977 1.00 61.81 122 GLY A N 1
ATOM 1002 C CA . GLY A 1 122 ? -6.436 -10.543 -6.406 1.00 61.81 122 GLY A CA 1
ATOM 1003 C C . GLY A 1 122 ? -6.983 -11.740 -7.193 1.00 61.81 122 GLY A C 1
ATOM 1004 O O . GLY A 1 122 ? -8.137 -12.133 -7.007 1.00 61.81 122 GLY A O 1
ATOM 1005 N N . SER A 1 123 ? -6.144 -12.374 -8.015 1.00 59.62 123 SER A N 1
ATOM 1006 C CA . SER A 1 123 ? -6.500 -13.596 -8.747 1.00 59.62 123 SER A CA 1
ATOM 1007 C C . SER A 1 123 ? -6.654 -14.797 -7.807 1.00 59.62 123 SER A C 1
ATOM 1009 O O . SER A 1 123 ? -7.624 -15.547 -7.928 1.00 59.62 123 SER A O 1
ATOM 1011 N N . TYR A 1 124 ? -5.762 -14.940 -6.821 1.00 55.75 124 TYR A N 1
ATOM 1012 C CA . TYR A 1 124 ? -5.850 -15.981 -5.796 1.00 55.75 124 TYR A CA 1
ATOM 1013 C C . TYR A 1 124 ? -7.147 -15.869 -4.984 1.00 55.75 124 TYR A C 1
ATOM 1015 O O . TYR A 1 124 ? -7.924 -16.820 -4.921 1.00 55.75 124 TYR A O 1
ATOM 1023 N N . TRP A 1 125 ? -7.462 -14.692 -4.450 1.00 43.72 125 TRP A N 1
ATOM 1024 C CA . TRP A 1 125 ? -8.692 -14.473 -3.681 1.00 43.72 125 TRP A CA 1
ATOM 1025 C C . TRP A 1 125 ? -9.969 -14.529 -4.525 1.00 43.72 125 TRP A C 1
ATOM 1027 O O . TRP A 1 125 ? -11.030 -14.838 -3.998 1.00 43.72 125 TRP A O 1
ATOM 1037 N N . SER A 1 126 ? -9.882 -14.290 -5.837 1.00 50.22 126 SER A N 1
ATOM 1038 C CA . SER A 1 126 ? -10.999 -14.548 -6.760 1.00 50.22 126 SER A CA 1
ATOM 1039 C C . SER A 1 126 ? -11.219 -16.050 -6.994 1.00 50.22 126 SER A C 1
ATOM 1041 O O . SER A 1 126 ? -12.347 -16.485 -7.232 1.00 50.22 126 SER A O 1
ATOM 1043 N N . SER A 1 127 ? -10.149 -16.851 -6.925 1.00 50.44 127 SER A N 1
ATOM 1044 C CA . SER A 1 127 ? -10.198 -18.312 -7.069 1.00 50.44 127 SER A CA 1
ATOM 1045 C C . SER A 1 127 ? -10.680 -19.017 -5.793 1.00 50.44 127 SER A C 1
ATOM 1047 O O . SER A 1 127 ? -11.389 -20.022 -5.863 1.00 50.44 127 SER A O 1
ATOM 1049 N N . VAL A 1 128 ? -10.378 -18.445 -4.623 1.00 48.53 128 VAL A N 1
ATOM 1050 C CA . VAL A 1 128 ? -10.915 -18.866 -3.327 1.00 48.53 128 VAL A CA 1
ATOM 1051 C C . VAL A 1 128 ? -12.323 -18.284 -3.192 1.00 48.53 128 VAL A C 1
ATOM 1053 O O . VAL A 1 128 ? -12.495 -17.129 -2.833 1.00 48.53 128 VAL A O 1
ATOM 1056 N N . GLN A 1 129 ? -13.344 -19.075 -3.531 1.00 39.81 129 GLN A N 1
ATOM 1057 C CA . GLN A 1 129 ? -14.770 -18.715 -3.524 1.00 39.81 129 GLN A CA 1
ATOM 1058 C C . GLN A 1 129 ? -15.292 -18.257 -2.141 1.00 39.81 129 GLN A C 1
ATOM 1060 O O . GLN A 1 129 ? -16.083 -18.947 -1.499 1.00 39.81 129 GLN A O 1
ATOM 1065 N N . VAL A 1 130 ? -14.925 -17.058 -1.686 1.00 42.75 130 VAL A N 1
ATOM 1066 C CA . VAL A 1 130 ? -15.669 -16.333 -0.653 1.00 42.75 130 VAL A CA 1
ATOM 1067 C C . VAL A 1 130 ? -16.823 -15.635 -1.362 1.00 42.75 130 VAL A C 1
ATOM 1069 O O . VAL A 1 130 ? -16.720 -14.529 -1.895 1.00 42.75 130 VAL A O 1
ATOM 1072 N N . GLY A 1 131 ? -17.941 -16.358 -1.435 1.00 35.22 131 GLY A N 1
ATOM 1073 C CA . GLY A 1 131 ? -19.209 -15.835 -1.916 1.00 35.22 131 GLY A CA 1
ATOM 1074 C C . GLY A 1 131 ? -19.568 -14.545 -1.178 1.00 35.22 131 GLY A C 1
ATOM 1075 O O . GLY A 1 131 ? -19.713 -14.543 0.040 1.00 35.22 131 GLY A O 1
ATOM 1076 N N . ARG A 1 132 ? -19.785 -13.489 -1.974 1.00 36.97 132 ARG A N 1
ATOM 1077 C CA . ARG A 1 132 ? -20.085 -12.084 -1.625 1.00 36.97 132 ARG A CA 1
ATOM 1078 C C . ARG A 1 132 ? -18.847 -11.194 -1.469 1.00 36.97 132 ARG A C 1
ATOM 1080 O O . ARG A 1 132 ? -18.373 -10.944 -0.371 1.00 36.97 132 ARG A O 1
ATOM 1087 N N . LYS A 1 133 ? -18.441 -10.628 -2.615 1.00 39.47 133 LYS A N 1
ATOM 1088 C CA . LYS A 1 133 ? -17.801 -9.308 -2.788 1.00 39.47 133 LYS A CA 1
ATOM 1089 C C . LYS A 1 133 ? -16.934 -8.858 -1.606 1.00 39.47 133 LYS A C 1
ATOM 1091 O O . LYS A 1 133 ? -17.233 -7.866 -0.949 1.00 39.47 133 LYS A O 1
ATOM 1096 N N . SER A 1 134 ? -15.829 -9.547 -1.374 1.00 34.69 134 SER A N 1
ATOM 1097 C CA . SER A 1 134 ? -14.788 -9.045 -0.486 1.00 34.69 134 SER A CA 1
ATOM 1098 C C . SER A 1 134 ? -13.941 -8.031 -1.259 1.00 34.69 134 SER A C 1
ATOM 1100 O O . SER A 1 134 ? -12.901 -8.363 -1.813 1.00 34.69 134 SER A O 1
ATOM 1102 N N . GLN A 1 135 ? -14.376 -6.767 -1.286 1.00 37.53 135 GLN A N 1
ATOM 1103 C CA . GLN A 1 135 ? -13.554 -5.605 -1.682 1.00 37.53 135 GLN A CA 1
ATOM 1104 C C . GLN A 1 135 ? -12.412 -5.312 -0.677 1.00 37.53 135 GLN A C 1
ATOM 1106 O O . GLN A 1 135 ? -11.857 -4.222 -0.651 1.00 37.53 135 GLN A O 1
ATOM 1111 N N . LEU A 1 136 ? -12.029 -6.297 0.138 1.00 37.31 136 LEU A N 1
ATOM 1112 C CA . LEU A 1 136 ? -11.027 -6.198 1.201 1.00 37.31 136 LEU A CA 1
ATOM 1113 C C . LEU A 1 136 ? -9.577 -6.286 0.686 1.00 37.31 136 LEU A C 1
ATOM 1115 O O . LEU A 1 136 ? -8.645 -6.229 1.475 1.00 37.31 136 LEU A O 1
ATOM 1119 N N . LEU A 1 137 ? -9.363 -6.387 -0.628 1.00 36.03 137 LEU A N 1
ATOM 1120 C CA . LEU A 1 137 ? -8.022 -6.456 -1.231 1.00 36.03 137 LEU A CA 1
ATOM 1121 C C . LEU A 1 137 ? -7.484 -5.139 -1.782 1.00 36.03 137 LEU A C 1
ATOM 1123 O O . LEU A 1 137 ? -6.385 -5.108 -2.324 1.00 36.03 137 LEU A O 1
ATOM 1127 N N . LEU A 1 138 ? -8.214 -4.042 -1.584 1.00 40.66 138 LEU A N 1
ATOM 1128 C CA . LEU A 1 138 ? -7.682 -2.691 -1.785 1.00 40.66 138 LEU A CA 1
ATOM 1129 C C . LEU A 1 138 ? -7.204 -2.047 -0.473 1.00 40.66 138 LEU A C 1
ATOM 1131 O O . LEU A 1 138 ? -6.827 -0.883 -0.475 1.00 40.66 138 LEU A O 1
ATOM 1135 N N . LEU A 1 139 ? -7.180 -2.795 0.637 1.00 43.66 139 LEU A N 1
ATOM 1136 C CA . LEU A 1 139 ? -6.927 -2.268 1.984 1.00 43.66 139 LEU A CA 1
ATOM 1137 C C . LEU A 1 139 ? -5.513 -1.754 2.263 1.00 43.66 139 LEU A C 1
ATOM 1139 O O . LEU A 1 139 ? -5.297 -1.152 3.308 1.00 43.66 139 LEU A O 1
ATOM 1143 N N . VAL A 1 140 ? -4.565 -1.953 1.352 1.00 42.66 140 VAL A N 1
ATOM 1144 C CA . VAL A 1 140 ? -3.209 -1.403 1.507 1.00 42.66 140 VAL A CA 1
ATOM 1145 C C . VAL A 1 140 ? -2.922 -0.304 0.478 1.00 42.66 140 VAL A C 1
ATOM 1147 O O . VAL A 1 140 ? -1.899 0.366 0.554 1.00 42.66 140 VAL A O 1
ATOM 1150 N N . TRP A 1 141 ? -3.854 -0.050 -0.451 1.00 44.25 141 TRP A N 1
ATOM 1151 C CA . TRP A 1 141 ? -3.645 0.902 -1.543 1.00 44.25 141 TRP A CA 1
ATOM 1152 C C . TRP A 1 141 ? -3.682 2.384 -1.102 1.00 44.25 141 TRP A C 1
ATOM 1154 O O . TRP A 1 141 ? -2.947 3.180 -1.678 1.00 44.25 141 TRP A O 1
ATOM 1164 N N . PRO A 1 142 ? -4.458 2.795 -0.076 1.00 42.50 142 PRO A N 1
ATOM 1165 C CA . PRO A 1 142 ? -4.441 4.192 0.382 1.00 42.50 142 PRO A CA 1
ATOM 1166 C C . PRO A 1 142 ? -3.670 4.440 1.686 1.00 42.50 142 PRO A C 1
ATOM 1168 O O . PRO A 1 142 ? -3.550 5.597 2.084 1.00 42.50 142 PRO A O 1
ATOM 1171 N N . VAL A 1 143 ? -3.099 3.418 2.338 1.00 41.16 143 VAL A N 1
ATOM 1172 C CA . VAL A 1 143 ? -2.300 3.639 3.567 1.00 41.16 143 VAL A CA 1
ATOM 1173 C C . VAL A 1 143 ? -0.990 4.389 3.273 1.00 41.16 143 VAL A C 1
ATOM 1175 O O . VAL A 1 143 ? -0.410 4.999 4.160 1.00 41.16 143 VAL A O 1
ATOM 1178 N N . LEU A 1 144 ? -0.592 4.467 2.000 1.00 41.22 144 LEU A N 1
ATOM 1179 C CA . LEU A 1 144 ? 0.553 5.255 1.540 1.00 41.22 144 LEU A CA 1
ATOM 1180 C C . LEU A 1 144 ? 0.237 6.741 1.264 1.00 41.22 144 LEU A C 1
ATOM 1182 O O . LEU A 1 144 ? 1.160 7.511 1.018 1.00 41.22 144 LEU A O 1
ATOM 1186 N N . ILE A 1 145 ? -1.029 7.187 1.296 1.00 39.47 145 ILE A N 1
ATOM 1187 C CA . ILE A 1 145 ? -1.393 8.558 0.862 1.00 39.47 145 ILE A CA 1
ATOM 1188 C C . ILE A 1 145 ? -1.661 9.526 2.023 1.00 39.47 145 ILE A C 1
ATOM 1190 O O . ILE A 1 145 ? -1.666 10.740 1.816 1.00 39.47 145 ILE A O 1
ATOM 1194 N N . LEU A 1 146 ? -1.800 9.055 3.261 1.00 32.19 146 LEU A N 1
ATOM 1195 C CA . LEU A 1 146 ? -1.917 9.969 4.394 1.00 32.19 146 LEU A CA 1
ATOM 1196 C C . LEU A 1 146 ? -0.587 10.037 5.143 1.00 32.19 146 LEU A C 1
ATOM 1198 O O . LEU A 1 146 ? -0.165 9.021 5.691 1.00 32.19 146 LEU A O 1
ATOM 1202 N N . PRO A 1 147 ? 0.067 11.214 5.228 1.00 32.03 147 PRO A N 1
ATOM 1203 C CA . PRO A 1 147 ? 1.077 11.391 6.248 1.00 32.03 147 PRO A CA 1
ATOM 1204 C C . PRO A 1 147 ? 0.354 11.163 7.573 1.00 32.03 147 PRO A C 1
ATOM 1206 O O . PRO A 1 147 ? -0.557 11.919 7.928 1.00 32.03 147 PRO A O 1
ATOM 1209 N N . ILE A 1 148 ? 0.740 10.123 8.311 1.00 36.16 148 ILE A N 1
ATOM 1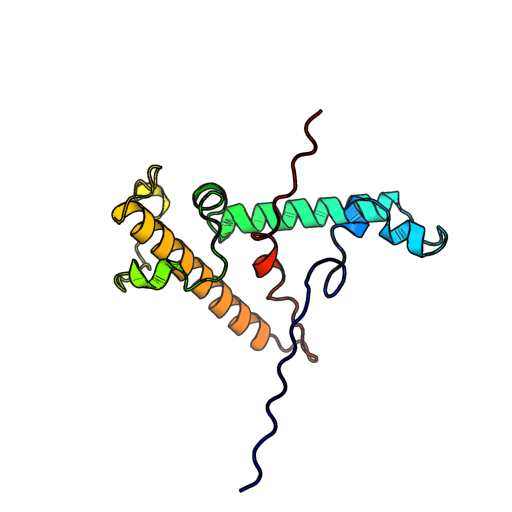210 C CA . ILE A 1 148 ? 0.560 10.142 9.756 1.00 36.16 148 ILE A CA 1
ATOM 1211 C C . ILE A 1 148 ? 1.387 11.351 10.180 1.00 36.16 148 ILE A C 1
ATOM 1213 O O . ILE A 1 148 ? 2.613 11.290 10.245 1.00 36.16 148 ILE A O 1
ATOM 1217 N N . GLN A 1 149 ? 0.727 12.505 10.310 1.00 34.09 149 GLN A N 1
ATOM 1218 C CA . GLN A 1 149 ? 1.334 13.696 10.870 1.00 34.09 149 GLN A CA 1
ATOM 1219 C C . GLN A 1 149 ? 1.889 13.265 12.214 1.00 34.09 149 GLN A C 1
ATOM 1221 O O . GLN A 1 149 ? 1.132 12.977 13.138 1.00 34.09 149 GLN A O 1
ATOM 1226 N N . ASN A 1 150 ? 3.211 13.164 12.265 1.00 31.78 150 ASN A N 1
ATOM 1227 C CA . ASN A 1 150 ? 3.958 12.941 13.478 1.00 31.78 150 ASN A CA 1
ATOM 1228 C C . ASN A 1 150 ? 3.491 14.018 14.471 1.00 31.78 150 ASN A C 1
ATOM 1230 O O . ASN A 1 150 ? 3.674 15.206 14.176 1.00 31.78 150 ASN A O 1
ATOM 1234 N N . PRO A 1 151 ? 2.825 13.673 15.588 1.00 32.12 151 PRO A N 1
ATOM 1235 C CA . PRO A 1 151 ? 2.555 14.650 16.619 1.00 32.12 151 PRO A CA 1
ATOM 1236 C C . PRO A 1 151 ? 3.883 14.868 17.342 1.00 32.12 151 PRO A C 1
ATOM 1238 O O . PRO A 1 151 ? 4.182 14.227 18.347 1.00 32.12 151 PRO A O 1
ATOM 1241 N N . SER A 1 152 ? 4.722 15.727 16.768 1.00 33.69 152 SER A N 1
ATOM 1242 C CA . SER A 1 152 ? 5.896 16.260 17.444 1.00 33.69 152 SER A CA 1
ATOM 1243 C C . SER A 1 152 ? 5.458 16.896 18.766 1.00 33.69 152 SER A C 1
ATOM 1245 O O . SER A 1 152 ? 4.466 17.629 18.796 1.00 33.69 152 SER A O 1
ATOM 1247 N N . MET A 1 153 ? 6.206 16.581 19.828 1.00 35.28 153 MET A N 1
ATOM 1248 C CA . MET A 1 153 ? 6.225 17.292 21.114 1.00 35.28 153 MET A CA 1
ATOM 1249 C C . MET A 1 153 ? 6.318 18.810 20.951 1.00 35.28 153 MET A C 1
ATOM 1251 O O . MET A 1 153 ? 7.018 19.261 20.014 1.00 35.28 153 MET A O 1
#

InterPro domains:
  IPR028472 Protein phosphatase EYA [PTHR10190] (2-120)
  IPR038102 EYA domain superfamily [G3DSA:3.40.50.12350] (6-139)